Protein AF-A0A7Y4VHP0-F1 (afdb_monomer)

Radius of gyration: 12.23 Å; Cα contacts (8 Å, |Δi|>4): 147; chains: 1; bounding box: 24×28×31 Å

Foldseek 3Di:
DAAPVNVVVVLVVPPQWDWDDDPQWIFIDHPNDTQWIANNVQQKIKGADDPVVLVVVCVVPVPAKHQDPDPNSVRRTIIGRRVD

Mean predicted aligned error: 2.56 Å

Structure (mmCIF, N/CA/C/O backbone):
data_AF-A0A7Y4VHP0-F1
#
_entry.id   AF-A0A7Y4VHP0-F1
#
loop_
_atom_site.group_PDB
_atom_site.id
_atom_site.type_symbol
_atom_site.label_atom_id
_atom_site.label_alt_id
_atom_site.label_comp_id
_atom_site.label_asym_id
_atom_site.label_entity_id
_atom_site.label_seq_id
_atom_site.pdbx_PDB_ins_code
_atom_site.Cartn_x
_atom_site.Cartn_y
_atom_site.Cartn_z
_atom_site.occupancy
_atom_site.B_iso_or_equiv
_atom_site.auth_seq_id
_atom_site.auth_comp_id
_atom_site.auth_asym_id
_atom_site.auth_atom_id
_atom_site.pdbx_PDB_model_num
ATOM 1 N N . MET A 1 1 ? -3.222 6.997 -14.632 1.00 83.12 1 MET A N 1
ATOM 2 C CA . MET A 1 1 ? -2.172 7.847 -14.018 1.00 83.12 1 MET A CA 1
ATOM 3 C C . MET A 1 1 ? -2.671 8.636 -12.811 1.00 83.12 1 MET A C 1
ATOM 5 O O . MET A 1 1 ? -3.344 9.653 -12.958 1.00 83.12 1 MET A O 1
ATOM 9 N N . ILE A 1 2 ? -2.304 8.191 -11.611 1.00 89.81 2 ILE A N 1
ATOM 10 C CA . ILE A 1 2 ? -2.524 8.899 -10.345 1.00 89.81 2 ILE A CA 1
ATOM 11 C C . ILE A 1 2 ? -1.182 9.446 -9.852 1.00 89.81 2 ILE A C 1
ATOM 13 O O . ILE A 1 2 ? -0.189 8.729 -9.794 1.00 89.81 2 ILE A O 1
ATOM 17 N N . LYS A 1 3 ? -1.128 10.726 -9.471 1.00 94.94 3 LYS A N 1
ATOM 18 C CA . LYS A 1 3 ? 0.096 11.300 -8.893 1.00 94.94 3 LYS A CA 1
ATOM 19 C C . LYS A 1 3 ? 0.327 10.733 -7.492 1.00 94.94 3 LYS A C 1
ATOM 21 O O . LYS A 1 3 ? -0.613 10.575 -6.715 1.00 94.94 3 LYS A O 1
ATOM 26 N N . THR A 1 4 ? 1.587 10.540 -7.115 1.00 96.12 4 THR A N 1
ATOM 27 C CA . THR A 1 4 ? 1.981 10.120 -5.757 1.00 96.12 4 THR A CA 1
ATOM 28 C C . THR A 1 4 ? 1.409 11.036 -4.664 1.00 96.12 4 THR A C 1
ATOM 30 O O . THR A 1 4 ? 0.998 10.555 -3.609 1.00 96.12 4 THR A O 1
ATOM 33 N N . LYS A 1 5 ? 1.295 12.348 -4.935 1.00 96.50 5 LYS A N 1
ATOM 34 C CA . LYS A 1 5 ? 0.619 13.327 -4.062 1.00 96.50 5 LYS A CA 1
ATOM 35 C C . LYS A 1 5 ? -0.856 12.985 -3.836 1.00 96.50 5 LYS A C 1
ATOM 37 O O . LYS A 1 5 ? -1.297 12.970 -2.696 1.00 96.50 5 LYS A O 1
ATOM 42 N N . THR A 1 6 ? -1.583 12.650 -4.899 1.00 97.75 6 THR A N 1
ATOM 43 C CA . THR A 1 6 ? -3.001 12.274 -4.826 1.00 97.75 6 THR A CA 1
ATOM 44 C C . THR A 1 6 ? -3.187 10.986 -4.031 1.00 97.75 6 THR A C 1
ATOM 46 O O . THR A 1 6 ? -4.068 10.914 -3.182 1.00 97.75 6 THR A O 1
ATOM 49 N N . PHE A 1 7 ? -2.321 9.985 -4.231 1.00 97.88 7 PHE A N 1
ATOM 50 C CA . PHE A 1 7 ? -2.350 8.773 -3.407 1.00 97.88 7 PHE A CA 1
ATOM 51 C C . PHE A 1 7 ? -2.141 9.091 -1.920 1.00 97.88 7 PHE A C 1
ATOM 53 O O . PHE A 1 7 ? -2.882 8.598 -1.073 1.00 97.88 7 PHE A O 1
ATOM 60 N N . ARG A 1 8 ? -1.157 9.941 -1.602 1.00 98.06 8 ARG A N 1
ATOM 61 C CA . ARG A 1 8 ? -0.881 10.386 -0.230 1.00 98.06 8 ARG A CA 1
ATOM 62 C C . ARG A 1 8 ? -2.084 11.101 0.391 1.00 98.06 8 ARG A C 1
ATOM 64 O O . ARG A 1 8 ? -2.438 10.792 1.522 1.00 98.06 8 ARG A O 1
ATOM 71 N N . GLU A 1 9 ? -2.727 12.007 -0.344 1.00 98.25 9 GLU A N 1
ATOM 72 C CA . GLU A 1 9 ? -3.933 12.719 0.106 1.00 98.25 9 GLU A CA 1
ATOM 73 C C . GLU A 1 9 ? -5.081 11.746 0.419 1.00 98.25 9 GLU A C 1
ATOM 75 O O . GLU A 1 9 ? -5.694 11.845 1.480 1.00 98.25 9 GLU A O 1
ATOM 80 N N . ILE A 1 10 ? -5.320 10.752 -0.444 1.00 98.06 10 ILE A N 1
ATOM 81 C CA . ILE A 1 10 ? -6.336 9.709 -0.222 1.00 98.06 10 ILE A CA 1
ATOM 82 C C . ILE A 1 10 ? -5.985 8.835 0.989 1.00 98.06 10 ILE A C 1
ATOM 84 O O . ILE A 1 10 ? -6.845 8.522 1.806 1.00 98.06 10 ILE A O 1
ATOM 88 N N . ALA A 1 11 ? -4.725 8.429 1.137 1.00 98.06 11 ALA A N 1
ATOM 89 C CA . ALA A 1 11 ? -4.312 7.605 2.268 1.00 98.06 11 ALA A CA 1
ATOM 90 C C . ALA A 1 11 ? -4.431 8.361 3.605 1.00 98.06 11 ALA A C 1
ATOM 92 O O . ALA A 1 11 ? -4.765 7.759 4.625 1.00 98.06 11 ALA A O 1
ATOM 93 N N . LEU A 1 12 ? -4.186 9.673 3.612 1.00 98.38 12 LEU A N 1
ATOM 94 C CA . LEU A 1 12 ? -4.304 10.524 4.800 1.00 98.38 12 LEU A CA 1
ATOM 95 C C . LEU A 1 12 ? -5.740 10.968 5.107 1.00 98.38 12 LEU A C 1
ATOM 97 O O . LEU A 1 12 ? -5.999 11.372 6.236 1.00 98.38 12 LEU A O 1
ATOM 101 N N . SER A 1 13 ? -6.679 10.864 4.161 1.00 98.06 13 SER A N 1
ATOM 102 C CA . SER A 1 13 ? -8.092 11.181 4.417 1.00 98.06 13 SER A CA 1
ATOM 103 C C . SER A 1 13 ? -8.818 10.104 5.231 1.00 98.06 13 SER A C 1
ATOM 105 O O . SER A 1 13 ? -9.897 10.355 5.769 1.00 98.06 13 SER A O 1
ATOM 107 N N . MET A 1 14 ? -8.226 8.911 5.360 1.00 96.44 14 MET A N 1
ATO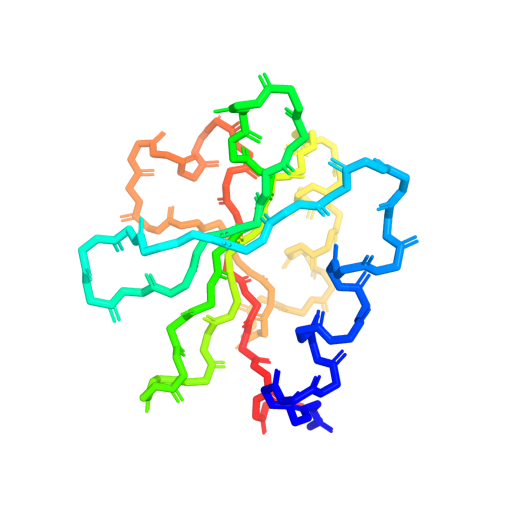M 108 C CA . MET A 1 14 ? -8.763 7.843 6.199 1.00 96.44 14 MET A CA 1
ATOM 109 C C . MET A 1 14 ? -8.730 8.248 7.685 1.00 96.44 14 MET A C 1
ATOM 111 O O . MET A 1 14 ? -7.717 8.780 8.151 1.00 96.44 14 MET A O 1
ATOM 115 N N . PRO A 1 15 ? -9.789 7.967 8.470 1.00 97.56 15 PRO A N 1
ATOM 116 C CA . PRO A 1 15 ? -9.843 8.346 9.879 1.00 97.56 15 PRO A CA 1
ATOM 117 C C . PRO A 1 15 ? -8.642 7.827 10.677 1.00 97.56 15 PRO A C 1
ATOM 119 O O . PRO A 1 15 ? -8.324 6.637 10.641 1.00 97.56 15 PRO A O 1
ATOM 122 N N . ASN A 1 16 ? -8.000 8.718 11.439 1.00 97.31 16 ASN A N 1
ATOM 123 C CA . ASN A 1 16 ? -6.824 8.419 12.269 1.00 97.31 16 ASN A CA 1
ATOM 124 C C . ASN A 1 16 ? -5.597 7.910 11.486 1.00 97.31 16 ASN A C 1
ATOM 126 O O . ASN A 1 16 ? -4.718 7.262 12.065 1.00 97.31 16 ASN A O 1
ATOM 130 N N . SER A 1 17 ? -5.535 8.177 10.180 1.00 98.38 17 SER A N 1
ATOM 131 C CA . SER A 1 17 ? -4.383 7.836 9.351 1.00 98.38 17 SER A CA 1
ATOM 132 C C . SER A 1 17 ? -3.197 8.751 9.643 1.00 98.38 17 SER A C 1
ATOM 134 O O . SER A 1 17 ? -3.337 9.962 9.796 1.00 98.38 17 SER A O 1
ATOM 136 N N . THR A 1 18 ? -2.007 8.164 9.711 1.00 98.44 18 THR A N 1
ATOM 137 C CA . THR A 1 18 ? -0.738 8.876 9.902 1.00 98.44 18 THR A CA 1
ATOM 138 C C . THR A 1 18 ? 0.283 8.406 8.875 1.00 98.44 18 THR A C 1
ATOM 140 O O . THR A 1 18 ? 0.346 7.214 8.561 1.00 98.44 18 THR A O 1
ATOM 143 N N . GLU A 1 19 ? 1.093 9.333 8.361 1.00 98.38 19 GLU A N 1
ATOM 144 C CA . GLU A 1 19 ? 2.251 9.020 7.519 1.00 98.38 19 GLU A CA 1
ATOM 145 C C . GLU A 1 19 ? 3.506 8.890 8.388 1.00 98.38 19 GLU A C 1
ATOM 147 O O . GLU A 1 19 ? 3.796 9.740 9.228 1.00 98.38 19 GLU A O 1
ATOM 152 N N . MET A 1 20 ? 4.261 7.812 8.187 1.00 98.06 20 MET A N 1
ATOM 153 C CA . MET A 1 20 ? 5.537 7.567 8.856 1.00 98.06 20 MET A CA 1
ATOM 154 C C . MET A 1 20 ? 6.547 6.935 7.895 1.00 98.06 20 MET A C 1
ATOM 156 O O . MET A 1 20 ? 6.143 6.144 7.032 1.00 98.06 20 MET A O 1
ATOM 160 N N . PRO A 1 21 ? 7.858 7.161 8.088 1.00 97.25 21 PRO A N 1
ATOM 161 C CA . PRO A 1 21 ? 8.893 6.430 7.366 1.00 97.25 21 PRO A CA 1
ATOM 162 C C . PRO A 1 21 ? 8.783 4.908 7.558 1.00 97.25 21 PRO A C 1
ATOM 164 O O . PRO A 1 21 ? 8.467 4.407 8.644 1.00 97.25 21 PRO A O 1
ATOM 167 N N . HIS A 1 22 ? 9.055 4.161 6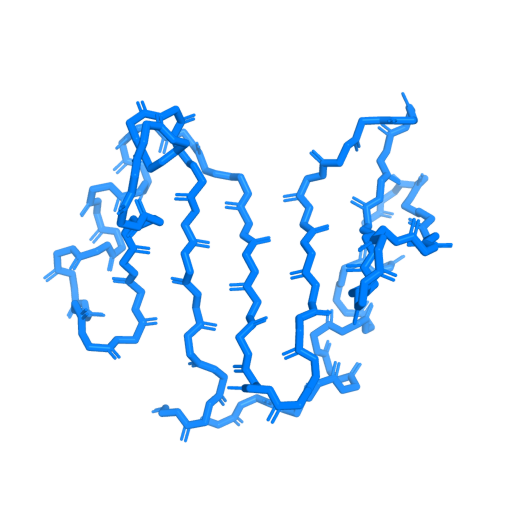.492 1.00 95.00 22 HIS A N 1
ATOM 168 C CA . HIS A 1 22 ? 9.201 2.710 6.487 1.00 95.00 22 HIS A CA 1
ATOM 169 C C . HIS A 1 22 ? 10.288 2.329 5.480 1.00 95.00 22 HIS A C 1
ATOM 171 O O . HIS A 1 22 ? 10.011 2.133 4.297 1.00 95.00 22 HIS A O 1
ATOM 177 N N . PHE A 1 23 ? 11.528 2.253 5.972 1.00 91.75 23 PHE A N 1
ATOM 178 C CA . PHE A 1 23 ? 12.732 2.140 5.145 1.00 91.75 23 PHE A CA 1
ATOM 179 C C . PHE A 1 23 ? 12.809 3.283 4.116 1.00 91.75 23 PHE A C 1
ATOM 181 O O . PHE A 1 23 ? 12.724 4.447 4.495 1.00 91.75 23 PHE A O 1
ATOM 188 N N . ASP A 1 24 ? 12.930 2.950 2.833 1.00 90.50 24 ASP A N 1
ATOM 189 C CA . ASP A 1 24 ? 12.968 3.838 1.667 1.00 90.50 24 ASP A CA 1
ATOM 190 C C . ASP A 1 24 ? 11.582 4.370 1.244 1.00 90.50 24 ASP A C 1
ATOM 192 O O . ASP A 1 24 ? 11.446 5.028 0.214 1.00 90.50 24 ASP A O 1
ATOM 196 N N . LYS A 1 25 ? 10.518 4.057 1.996 1.00 95.06 25 LYS A N 1
ATOM 197 C CA . LYS A 1 25 ? 9.124 4.310 1.597 1.00 95.06 25 LYS A CA 1
ATOM 198 C C . LYS A 1 25 ? 8.365 5.096 2.653 1.00 95.06 25 LYS A C 1
ATOM 200 O O . LYS A 1 25 ? 8.648 5.020 3.849 1.00 95.06 25 LYS A O 1
ATOM 205 N N . ALA A 1 26 ? 7.311 5.776 2.214 1.00 98.06 26 ALA A N 1
ATOM 206 C CA . ALA A 1 26 ? 6.278 6.260 3.120 1.00 98.06 26 ALA A CA 1
ATOM 207 C C . ALA A 1 26 ? 5.334 5.107 3.491 1.00 98.06 26 ALA A C 1
ATOM 209 O O . ALA A 1 26 ? 4.958 4.301 2.637 1.00 98.06 26 ALA A O 1
ATOM 210 N N . SER A 1 27 ? 4.92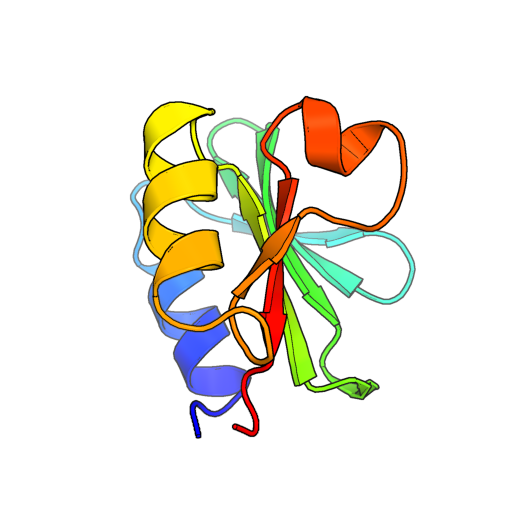9 5.034 4.756 1.00 98.44 27 SER A N 1
ATOM 211 C CA . SER A 1 27 ? 3.890 4.123 5.241 1.00 98.44 27 SER A CA 1
ATOM 212 C C . SER A 1 27 ? 2.727 4.901 5.831 1.00 98.44 27 SER A C 1
ATOM 214 O O . SER A 1 27 ? 2.937 5.870 6.553 1.00 98.44 27 SER A O 1
ATOM 216 N N . PHE A 1 28 ? 1.515 4.431 5.561 1.00 98.62 28 PHE A N 1
ATOM 217 C CA . PHE A 1 28 ? 0.269 4.987 6.068 1.00 98.62 28 PHE A CA 1
ATOM 218 C C . PHE A 1 28 ? -0.345 4.004 7.054 1.00 98.62 28 PHE A C 1
ATOM 220 O O . PHE A 1 28 ? -0.438 2.797 6.782 1.00 98.62 28 PHE A O 1
ATOM 227 N N . ARG A 1 29 ? -0.693 4.511 8.238 1.00 98.56 29 ARG A N 1
ATOM 228 C CA . ARG A 1 29 ? -1.004 3.680 9.401 1.00 98.56 29 ARG A CA 1
ATOM 229 C C . ARG A 1 29 ? -2.248 4.154 10.124 1.00 98.56 29 ARG A C 1
ATOM 231 O O . ARG A 1 29 ? -2.395 5.347 10.357 1.00 98.56 29 ARG A O 1
ATOM 238 N N . VAL A 1 30 ? -3.046 3.198 10.592 1.00 98.06 30 VAL A N 1
ATOM 239 C CA . VAL A 1 30 ? -4.124 3.412 11.56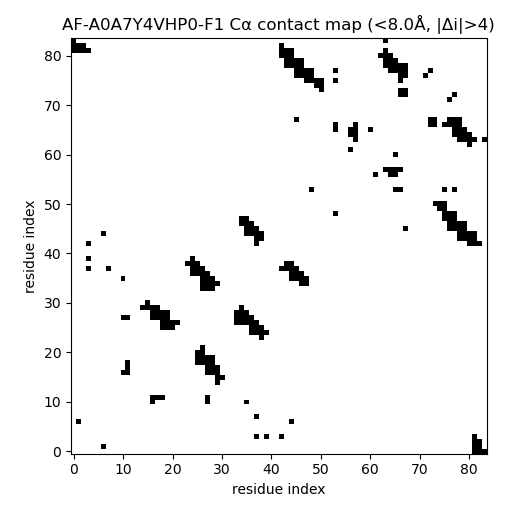8 1.00 98.06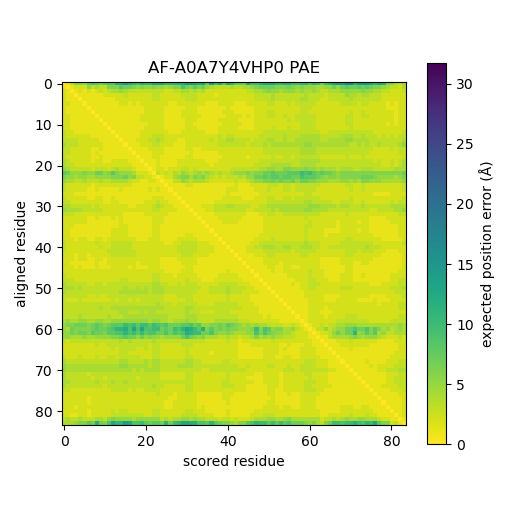 30 VAL A CA 1
ATOM 240 C C . VAL A 1 30 ? -3.808 2.564 12.794 1.00 98.06 30 VAL A C 1
ATOM 242 O O . VAL A 1 30 ? -3.482 1.383 12.665 1.00 98.06 30 VAL A O 1
ATOM 245 N N . ASN A 1 31 ? -3.851 3.155 13.991 1.00 95.88 31 ASN A N 1
ATOM 246 C CA . ASN A 1 31 ? -3.520 2.463 15.246 1.00 95.88 31 ASN A CA 1
ATOM 247 C C . ASN A 1 31 ? -2.177 1.708 15.180 1.00 95.88 31 ASN A C 1
ATOM 249 O O . ASN A 1 31 ? -2.073 0.549 15.580 1.00 95.88 31 ASN A O 1
ATOM 253 N N . LYS A 1 32 ? -1.148 2.363 14.620 1.00 95.62 32 LYS A N 1
ATOM 254 C CA . LYS A 1 32 ? 0.211 1.825 14.395 1.00 95.62 32 LYS A CA 1
ATOM 255 C C . LYS A 1 32 ? 0.307 0.655 13.399 1.00 95.62 32 LYS A C 1
ATOM 257 O O . LYS A 1 32 ? 1.414 0.190 13.137 1.00 95.62 32 LYS A O 1
ATOM 262 N N . LYS A 1 33 ? -0.798 0.204 12.796 1.00 97.00 33 LYS A N 1
ATOM 263 C CA . LYS A 1 33 ? -0.817 -0.857 11.778 1.00 97.00 33 LYS A CA 1
ATOM 264 C C . LYS A 1 33 ? -0.761 -0.252 10.380 1.00 97.00 33 LYS A C 1
ATOM 266 O O . LYS A 1 33 ? -1.565 0.617 10.053 1.00 97.00 33 LYS A O 1
ATOM 271 N N . ILE A 1 34 ? 0.180 -0.716 9.559 1.00 98.06 34 ILE A N 1
ATOM 272 C CA . ILE A 1 34 ? 0.305 -0.293 8.158 1.00 98.06 34 ILE A CA 1
ATOM 273 C C . ILE A 1 34 ? -0.863 -0.877 7.361 1.00 98.06 34 ILE A C 1
ATOM 275 O O . ILE A 1 34 ? -1.079 -2.088 7.392 1.00 98.06 34 ILE A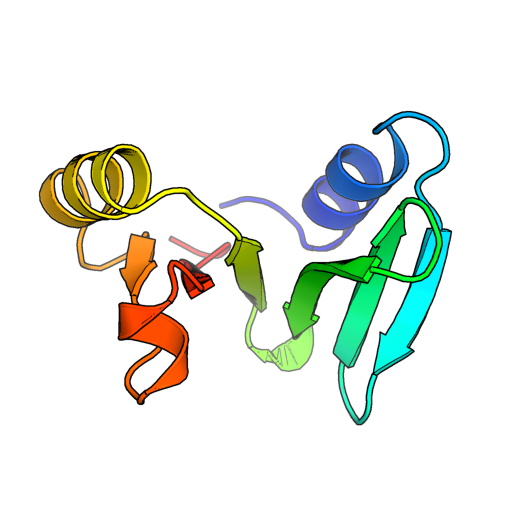 O 1
ATOM 279 N N . PHE A 1 35 ? -1.573 -0.027 6.623 1.00 98.12 35 PHE A N 1
ATOM 280 C CA . PHE A 1 35 ? -2.564 -0.458 5.631 1.00 98.12 35 PHE A CA 1
ATOM 281 C C . PHE A 1 35 ? -2.134 -0.114 4.199 1.00 98.12 35 PHE A C 1
ATOM 283 O O . PHE A 1 35 ? -2.582 -0.764 3.256 1.00 98.12 35 PHE A O 1
ATOM 290 N N . ALA A 1 36 ? -1.232 0.861 4.035 1.00 98.44 36 ALA A N 1
ATOM 291 C CA . ALA A 1 36 ? -0.666 1.225 2.747 1.00 98.44 36 ALA A CA 1
ATOM 292 C C . ALA A 1 36 ? 0.798 1.684 2.853 1.00 98.44 36 ALA A C 1
ATOM 294 O O . ALA A 1 36 ? 1.236 2.198 3.880 1.00 98.44 36 ALA A O 1
ATOM 295 N N . THR A 1 37 ? 1.557 1.532 1.771 1.00 98.38 37 THR A N 1
ATOM 296 C CA . THR A 1 37 ? 2.883 2.136 1.585 1.00 98.38 37 THR A CA 1
ATOM 297 C C . THR A 1 37 ? 2.991 2.750 0.196 1.00 98.38 37 THR A C 1
ATOM 299 O O . THR A 1 37 ? 2.290 2.331 -0.725 1.00 98.38 37 THR A O 1
ATOM 302 N N . LEU A 1 38 ? 3.874 3.731 0.043 1.00 98.44 38 LEU A N 1
ATOM 303 C CA . LEU A 1 38 ? 4.140 4.407 -1.220 1.00 98.44 38 LEU A CA 1
ATOM 304 C C . LEU A 1 38 ? 5.648 4.427 -1.480 1.00 98.44 38 LEU A C 1
ATOM 306 O O . LEU A 1 38 ? 6.399 5.088 -0.760 1.00 98.44 38 LEU A O 1
ATOM 310 N N . ASN A 1 39 ? 6.080 3.729 -2.533 1.00 97.38 39 ASN A N 1
ATOM 311 C CA . ASN A 1 39 ? 7.397 3.925 -3.128 1.00 97.38 39 ASN A CA 1
ATOM 312 C C . ASN A 1 39 ? 7.240 4.957 -4.255 1.00 97.38 39 ASN A C 1
ATOM 314 O O . ASN A 1 39 ? 6.748 4.640 -5.340 1.00 97.38 39 ASN A O 1
ATOM 318 N N . SER A 1 40 ? 7.609 6.206 -3.963 1.00 95.50 40 SER A N 1
ATOM 319 C CA . SER A 1 40 ? 7.426 7.319 -4.905 1.00 95.50 40 SER A CA 1
ATOM 320 C C . SER A 1 40 ? 8.391 7.245 -6.089 1.00 95.50 40 SER A C 1
ATOM 322 O O . SER A 1 40 ? 8.005 7.620 -7.187 1.00 95.50 40 SER A O 1
ATOM 324 N N . GLU A 1 41 ? 9.600 6.709 -5.895 1.00 94.88 41 GLU A N 1
ATOM 325 C CA . GLU A 1 41 ? 10.598 6.545 -6.964 1.00 94.88 41 GLU A CA 1
ATOM 326 C C . GLU A 1 41 ? 10.113 5.595 -8.062 1.00 94.88 41 GLU A C 1
ATOM 328 O O . GLU A 1 41 ? 10.346 5.820 -9.246 1.00 94.88 41 GLU A O 1
ATOM 333 N N . ARG A 1 42 ? 9.397 4.538 -7.668 1.00 95.50 42 ARG A N 1
ATOM 334 C CA . ARG A 1 42 ? 8.855 3.527 -8.582 1.00 95.50 42 ARG A CA 1
ATOM 335 C C . ARG A 1 42 ? 7.411 3.794 -8.992 1.00 95.50 42 ARG A C 1
ATOM 337 O O . ARG A 1 42 ? 6.881 3.038 -9.793 1.00 95.50 42 ARG A O 1
ATOM 344 N N . ASN A 1 43 ? 6.768 4.825 -8.439 1.00 96.62 43 ASN A N 1
ATOM 345 C CA . ASN A 1 43 ? 5.331 5.078 -8.583 1.00 96.62 43 ASN A CA 1
ATOM 346 C C . ASN A 1 43 ? 4.461 3.853 -8.244 1.00 96.62 43 ASN A C 1
ATOM 348 O O . ASN A 1 43 ? 3.449 3.595 -8.892 1.00 96.62 43 ASN A O 1
ATOM 352 N N . ILE A 1 44 ? 4.854 3.098 -7.215 1.00 97.25 44 ILE A N 1
ATOM 353 C CA . ILE A 1 44 ? 4.115 1.920 -6.753 1.00 97.25 44 ILE A CA 1
ATOM 354 C C . ILE A 1 44 ? 3.521 2.214 -5.381 1.00 97.25 44 ILE A C 1
ATOM 356 O O . ILE A 1 44 ? 4.244 2.438 -4.402 1.00 97.25 44 ILE A O 1
ATOM 360 N N . ALA A 1 45 ? 2.197 2.141 -5.297 1.00 98.00 45 ALA A N 1
ATOM 361 C CA . ALA A 1 45 ? 1.500 1.997 -4.031 1.00 98.00 45 ALA A CA 1
ATOM 362 C C . ALA A 1 45 ? 1.391 0.511 -3.672 1.00 98.00 45 ALA A C 1
ATOM 364 O O . ALA A 1 45 ? 1.218 -0.341 -4.539 1.00 98.00 45 ALA A O 1
ATOM 365 N N . THR A 1 46 ? 1.482 0.182 -2.387 1.00 98.25 46 THR A N 1
ATOM 366 C CA . THR A 1 46 ? 1.156 -1.162 -1.895 1.00 98.25 46 THR A CA 1
ATOM 367 C C . THR A 1 46 ? 0.088 -1.046 -0.832 1.00 98.25 46 THR A C 1
ATOM 369 O O . THR A 1 46 ? 0.323 -0.373 0.167 1.00 98.25 46 THR A O 1
ATOM 372 N N . ILE A 1 47 ? -1.052 -1.701 -1.018 1.00 98.06 47 ILE A N 1
ATOM 373 C CA . ILE A 1 47 ? -2.178 -1.653 -0.081 1.00 98.06 47 ILE A CA 1
ATOM 374 C C . ILE A 1 47 ? -2.514 -3.041 0.450 1.00 98.06 47 ILE A C 1
ATOM 376 O O . ILE A 1 47 ? -2.189 -4.060 -0.168 1.00 98.06 47 ILE A O 1
ATOM 380 N N . LYS A 1 48 ? -3.170 -3.080 1.607 1.00 98.00 48 LYS A N 1
ATOM 381 C CA . LYS A 1 48 ? -3.737 -4.300 2.163 1.00 98.00 48 LYS A CA 1
ATOM 382 C C . LYS A 1 48 ? -5.176 -4.474 1.684 1.00 98.00 48 LYS A C 1
ATOM 384 O O . LYS A 1 48 ? -6.028 -3.652 1.996 1.00 98.00 48 LYS A O 1
ATOM 389 N N . LEU A 1 49 ? -5.435 -5.571 0.986 1.00 97.25 49 LEU A N 1
ATOM 390 C CA . LEU A 1 49 ? -6.772 -6.023 0.610 1.00 97.25 49 LEU A CA 1
ATOM 391 C C . LEU A 1 49 ? -7.086 -7.34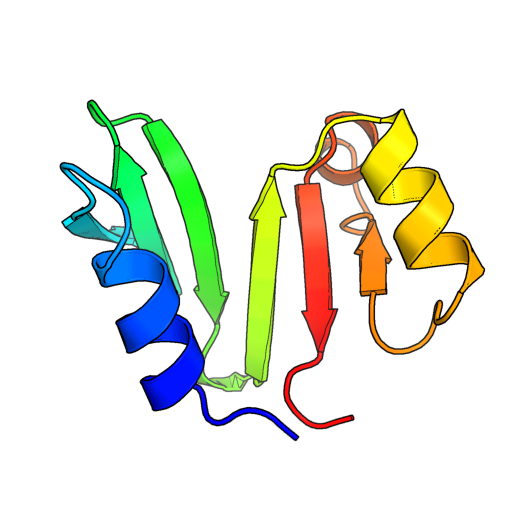7 1.309 1.00 97.25 49 LEU A C 1
ATOM 393 O O . LEU A 1 49 ? -6.179 -8.062 1.749 1.00 97.25 49 LEU A O 1
ATOM 397 N N . ASN A 1 50 ? -8.371 -7.684 1.410 1.00 96.94 50 ASN A N 1
ATOM 398 C CA . ASN A 1 50 ? -8.750 -9.066 1.683 1.00 96.94 50 ASN A CA 1
ATOM 399 C C . ASN A 1 50 ? -8.495 -9.928 0.425 1.00 96.94 50 ASN A C 1
ATOM 401 O O . ASN A 1 50 ? -8.251 -9.411 -0.666 1.00 96.94 50 ASN A O 1
ATOM 405 N N . ALA A 1 51 ? -8.522 -11.252 0.583 1.00 94.56 51 ALA A N 1
ATOM 406 C CA . ALA A 1 51 ? -8.191 -12.173 -0.503 1.00 94.56 51 ALA A CA 1
ATOM 407 C C . ALA A 1 51 ? -9.173 -12.099 -1.688 1.00 94.56 51 ALA A C 1
ATOM 409 O O . ALA A 1 51 ? -8.758 -12.280 -2.832 1.00 94.56 51 ALA A O 1
ATOM 410 N N . VAL A 1 52 ? -10.454 -11.822 -1.421 1.00 96.00 52 VAL A N 1
ATOM 411 C CA . VAL A 1 52 ? -11.493 -11.724 -2.455 1.00 96.00 52 VAL A CA 1
ATOM 412 C C . VAL A 1 52 ? -11.246 -10.490 -3.316 1.00 96.00 52 VAL A C 1
ATOM 414 O O . VAL A 1 52 ? -11.091 -10.619 -4.527 1.00 96.00 52 VAL A O 1
ATOM 417 N N . ASP A 1 53 ? -11.099 -9.323 -2.693 1.00 96.81 53 ASP A N 1
ATOM 418 C CA . ASP A 1 53 ? -10.846 -8.059 -3.385 1.00 96.81 53 ASP A CA 1
ATOM 419 C C . ASP A 1 53 ? -9.529 -8.104 -4.155 1.00 96.81 53 ASP A C 1
ATOM 421 O O . ASP A 1 53 ? -9.475 -7.697 -5.313 1.00 96.81 53 ASP A O 1
ATOM 425 N N . GLN A 1 54 ? -8.465 -8.647 -3.552 1.00 97.31 54 GLN A N 1
ATOM 426 C CA . GLN A 1 54 ? -7.186 -8.801 -4.242 1.00 97.31 54 GLN A CA 1
ATOM 427 C C . GLN A 1 54 ? -7.338 -9.625 -5.527 1.00 97.31 54 GLN A C 1
ATOM 429 O O . GLN A 1 54 ? -6.788 -9.234 -6.554 1.00 97.31 54 GLN A O 1
ATOM 434 N N . ASN A 1 55 ? -8.076 -10.739 -5.485 1.00 94.94 55 ASN A N 1
ATOM 435 C CA . ASN A 1 55 ? -8.304 -11.581 -6.658 1.00 94.94 55 ASN A CA 1
ATOM 436 C C . ASN A 1 55 ? -9.138 -10.849 -7.720 1.00 94.94 55 ASN A C 1
ATOM 438 O O . ASN A 1 55 ? -8.741 -10.782 -8.882 1.00 94.94 55 ASN A O 1
ATOM 442 N N . VAL A 1 56 ? -10.247 -10.224 -7.310 1.00 95.81 56 VAL A N 1
ATOM 443 C CA . VAL A 1 56 ? -11.118 -9.462 -8.214 1.00 95.81 56 VAL A CA 1
ATOM 444 C C . VAL A 1 56 ? -10.325 -8.360 -8.916 1.00 95.81 56 VAL A C 1
ATOM 446 O O . VAL A 1 56 ? -10.269 -8.343 -10.145 1.00 95.81 56 VAL A O 1
ATOM 449 N N . PHE A 1 57 ? -9.637 -7.486 -8.178 1.00 95.38 57 PHE A N 1
ATOM 450 C CA .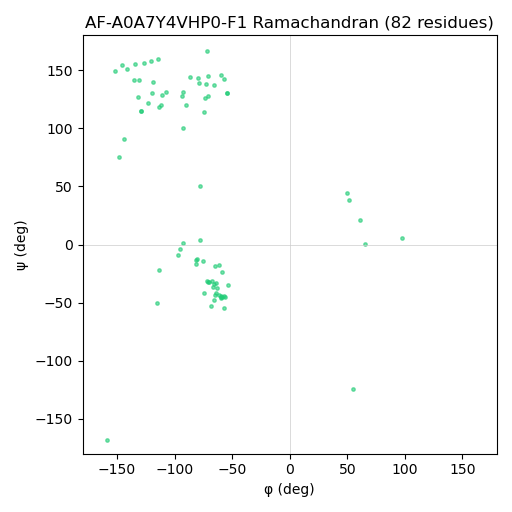 PHE A 1 57 ? -8.901 -6.379 -8.790 1.00 95.38 57 PHE A CA 1
ATOM 451 C C . PHE A 1 57 ? -7.708 -6.843 -9.635 1.00 95.38 57 PHE A C 1
ATOM 453 O O . PHE A 1 57 ? -7.468 -6.271 -10.700 1.00 95.38 57 PHE A O 1
ATOM 460 N N . ALA A 1 58 ? -6.996 -7.894 -9.214 1.00 94.75 58 ALA A N 1
ATOM 461 C CA . ALA A 1 58 ? -5.894 -8.447 -10.000 1.00 94.75 58 ALA A CA 1
ATOM 462 C C . ALA A 1 58 ? -6.367 -9.100 -11.309 1.00 94.75 58 ALA A C 1
ATOM 464 O O . ALA A 1 58 ? -5.649 -9.055 -12.304 1.00 94.75 58 ALA A O 1
ATOM 465 N N . SER A 1 59 ? -7.577 -9.671 -11.333 1.00 93.69 59 SER A N 1
ATOM 466 C CA . SER A 1 59 ? -8.151 -10.265 -12.547 1.00 93.69 59 SER A CA 1
ATOM 467 C C . SER A 1 59 ? -8.557 -9.222 -13.593 1.00 93.69 59 SER A C 1
ATOM 469 O O . SER A 1 59 ? -8.450 -9.480 -14.789 1.00 93.69 59 SER A O 1
ATOM 471 N N . VAL A 1 60 ? -8.980 -8.031 -13.152 1.00 91.25 60 VAL A N 1
ATOM 472 C CA . VAL A 1 60 ? -9.446 -6.956 -14.042 1.00 91.25 60 VAL A CA 1
ATOM 473 C C . VAL A 1 60 ? -8.283 -6.287 -14.767 1.00 91.25 60 VAL A C 1
ATOM 475 O O . VAL A 1 60 ? -8.401 -5.974 -15.951 1.00 91.25 60 VAL A O 1
ATOM 478 N N . ASN A 1 61 ? -7.166 -6.031 -14.077 1.00 84.94 61 ASN A N 1
ATOM 479 C CA . ASN A 1 61 ? -6.035 -5.336 -14.687 1.00 84.94 61 ASN A CA 1
ATOM 480 C C . ASN A 1 61 ? -4.674 -5.790 -14.123 1.00 84.94 61 ASN A C 1
ATOM 482 O O . ASN A 1 61 ? -4.044 -5.054 -13.356 1.00 84.94 61 ASN A O 1
ATOM 486 N N . PRO A 1 62 ? -4.182 -6.981 -14.515 1.00 86.00 62 PRO A N 1
ATOM 487 C CA . PRO A 1 62 ? -2.993 -7.604 -13.922 1.00 86.00 62 PRO A CA 1
ATOM 488 C C . PRO A 1 62 ? -1.687 -6.828 -14.163 1.00 86.00 62 PRO A C 1
ATOM 490 O O . PRO A 1 62 ? -0.704 -7.040 -13.457 1.00 86.00 62 PRO A O 1
ATOM 493 N N . GLY A 1 63 ? -1.656 -5.919 -15.145 1.00 90.69 63 GLY A N 1
ATOM 494 C CA . GLY A 1 63 ? -0.506 -5.044 -15.406 1.00 90.69 63 GLY A CA 1
ATOM 495 C C . GLY A 1 63 ? -0.434 -3.807 -14.501 1.00 90.69 63 GLY A C 1
ATOM 496 O O . GLY A 1 63 ? 0.604 -3.138 -14.479 1.00 90.69 63 GLY A O 1
ATOM 497 N N . ILE A 1 64 ? -1.522 -3.509 -13.780 1.00 95.44 64 ILE A N 1
ATOM 498 C CA . ILE A 1 64 ? -1.664 -2.344 -12.896 1.00 95.44 64 ILE A CA 1
ATOM 499 C C . ILE A 1 64 ? -1.808 -2.791 -11.446 1.00 95.44 64 ILE A C 1
ATOM 501 O O . ILE A 1 64 ? -1.079 -2.302 -10.588 1.00 95.44 64 ILE A O 1
ATOM 505 N N . ILE A 1 65 ? -2.725 -3.722 -11.176 1.00 96.88 65 ILE A N 1
ATOM 506 C CA . ILE A 1 65 ? -3.031 -4.223 -9.838 1.00 96.88 65 ILE A CA 1
ATOM 507 C C . ILE A 1 65 ? -2.623 -5.687 -9.771 1.00 96.88 65 ILE A C 1
ATOM 509 O O . ILE A 1 65 ? -3.142 -6.519 -10.508 1.00 96.88 65 ILE A O 1
ATOM 513 N N . TYR A 1 66 ? -1.685 -6.016 -8.890 1.00 97.12 66 TYR A N 1
ATOM 514 C CA . TYR A 1 66 ? -1.168 -7.377 -8.776 1.00 97.12 66 TYR A CA 1
ATOM 515 C C . TYR A 1 66 ? -0.684 -7.667 -7.354 1.00 97.12 66 TYR A C 1
ATOM 517 O O . TYR A 1 66 ? -0.234 -6.759 -6.650 1.00 97.12 66 TYR A O 1
ATOM 525 N N . PRO A 1 67 ? -0.771 -8.921 -6.879 1.00 97.75 67 PRO A N 1
ATOM 526 C CA . PRO A 1 67 ? -0.231 -9.281 -5.574 1.00 97.75 67 PRO A CA 1
ATOM 527 C C . PRO A 1 67 ? 1.274 -8.996 -5.521 1.00 97.75 67 PRO A C 1
ATOM 529 O O . PRO A 1 67 ? 1.990 -9.180 -6.506 1.00 97.75 67 PRO A O 1
ATOM 532 N N . VAL A 1 68 ? 1.776 -8.589 -4.351 1.00 97.25 68 VAL A N 1
ATOM 533 C CA . VAL A 1 68 ? 3.228 -8.472 -4.136 1.00 97.25 68 VAL A CA 1
ATOM 534 C C . VAL A 1 68 ? 3.879 -9.822 -4.481 1.00 97.25 68 VAL A C 1
ATOM 536 O O . VAL A 1 68 ? 3.413 -10.843 -3.966 1.00 97.25 68 VAL A O 1
ATOM 539 N N . PRO A 1 69 ? 4.948 -9.872 -5.301 1.00 95.38 69 PRO A N 1
ATOM 540 C CA . PRO A 1 69 ? 5.504 -11.120 -5.837 1.00 95.38 69 PRO A CA 1
ATOM 541 C C . PRO A 1 69 ? 6.359 -11.885 -4.805 1.00 95.38 69 PRO A C 1
ATOM 543 O O . PRO A 1 69 ? 7.509 -12.238 -5.047 1.00 95.38 69 PRO A O 1
ATOM 546 N N . ASN A 1 70 ? 5.819 -12.107 -3.605 1.00 95.75 70 ASN A N 1
ATOM 547 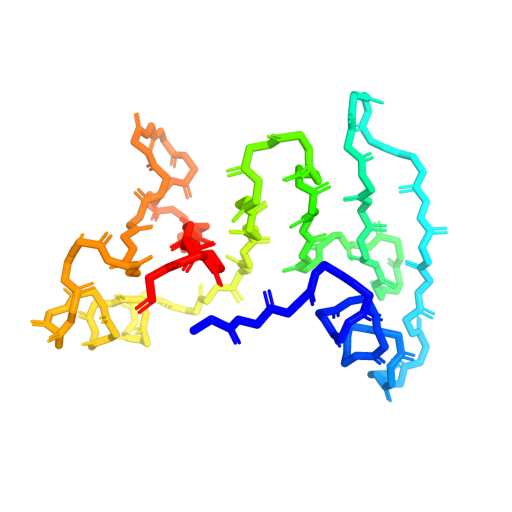C CA . ASN A 1 70 ? 6.419 -12.883 -2.522 1.00 95.75 70 ASN A CA 1
ATOM 548 C C . ASN A 1 70 ? 5.335 -13.362 -1.525 1.00 95.75 70 ASN A C 1
ATOM 550 O O . ASN A 1 70 ? 4.133 -13.273 -1.778 1.00 95.75 70 ASN A O 1
ATOM 554 N N . LYS A 1 71 ? 5.747 -13.875 -0.355 1.00 96.75 71 LYS A N 1
ATOM 555 C CA . LYS A 1 71 ? 4.826 -14.385 0.681 1.00 96.75 71 LYS A CA 1
ATOM 556 C C . LYS A 1 71 ? 3.824 -13.340 1.200 1.00 96.75 71 LYS A C 1
ATOM 558 O O . LYS A 1 71 ? 2.759 -13.733 1.665 1.00 96.75 71 LYS A O 1
ATOM 563 N N . TRP A 1 72 ? 4.119 -12.043 1.103 1.00 96.69 72 TRP A N 1
ATOM 564 C CA . TRP A 1 72 ? 3.192 -10.977 1.493 1.00 96.69 72 TRP A CA 1
ATOM 565 C C . TRP A 1 72 ? 1.998 -10.865 0.544 1.00 96.69 72 TRP A C 1
ATOM 567 O O . TRP A 1 72 ? 0.896 -10.569 1.006 1.00 96.69 72 TRP A O 1
ATOM 577 N N . GLY A 1 73 ? 2.184 -11.169 -0.746 1.00 97.12 73 GLY A N 1
ATOM 578 C CA . GLY A 1 73 ? 1.101 -11.212 -1.729 1.00 97.12 73 GLY A CA 1
ATOM 579 C C . GLY A 1 73 ? -0.009 -12.161 -1.301 1.00 97.12 73 GLY A C 1
ATOM 580 O O . GLY A 1 73 ? -1.166 -11.763 -1.253 1.00 97.12 73 GLY A O 1
ATOM 581 N N . LYS A 1 74 ? 0.370 -13.357 -0.828 1.00 95.69 74 LYS A N 1
ATOM 582 C CA . LYS A 1 74 ? -0.553 -14.368 -0.275 1.00 95.69 74 LYS A CA 1
ATOM 583 C C . LYS A 1 74 ? -1.318 -13.902 0.964 1.00 95.69 74 LYS A C 1
ATOM 585 O O . LYS A 1 74 ? -2.303 -14.521 1.343 1.00 95.69 74 LYS A O 1
ATOM 590 N N . GLN A 1 75 ? -0.853 -12.842 1.620 1.00 96.62 75 GLN A N 1
ATOM 591 C CA . GLN A 1 75 ? -1.537 -12.254 2.763 1.00 96.62 75 GLN A CA 1
ATOM 592 C C . GLN A 1 75 ? -2.474 -11.110 2.351 1.00 96.62 75 GLN A C 1
ATOM 594 O O . GLN A 1 75 ? -3.053 -10.501 3.241 1.00 96.62 75 GLN A O 1
ATOM 599 N N . GLY A 1 76 ? -2.607 -10.767 1.067 1.00 97.50 76 GLY A N 1
ATOM 600 C CA . GLY A 1 76 ? -3.445 -9.657 0.596 1.00 97.50 76 GLY A CA 1
ATOM 601 C C . GLY A 1 76 ? -2.694 -8.344 0.347 1.00 97.50 76 GLY A C 1
ATOM 602 O O . GLY A 1 76 ? -3.315 -7.320 0.060 1.00 97.50 76 GLY A O 1
ATOM 603 N N . TRP A 1 77 ? -1.361 -8.326 0.465 1.00 98.19 77 TRP A N 1
ATOM 604 C CA . TRP A 1 77 ? -0.589 -7.148 0.060 1.00 98.19 77 TRP A CA 1
ATOM 605 C C . TRP A 1 77 ? -0.528 -7.062 -1.460 1.00 98.19 77 TRP A C 1
ATOM 607 O O . TRP A 1 77 ? -0.122 -8.012 -2.130 1.00 98.19 77 TRP A O 1
ATOM 617 N N . THR A 1 78 ? -0.921 -5.914 -1.995 1.00 98.44 78 THR A N 1
ATOM 618 C CA . THR A 1 78 ? -1.194 -5.739 -3.423 1.00 98.44 78 THR A CA 1
ATOM 619 C C . THR A 1 78 ? -0.501 -4.486 -3.924 1.00 98.44 78 THR A C 1
ATOM 621 O O . THR A 1 78 ? -0.662 -3.422 -3.328 1.00 98.44 78 THR A O 1
ATOM 624 N N . HIS A 1 79 ? 0.280 -4.617 -4.990 1.00 97.94 79 HIS A N 1
ATOM 625 C CA . HIS A 1 79 ? 0.871 -3.504 -5.713 1.00 97.94 79 HIS A CA 1
ATOM 626 C C . HIS A 1 79 ? -0.149 -2.862 -6.649 1.00 97.94 79 HIS A C 1
ATOM 628 O O . HIS A 1 79 ? -0.964 -3.549 -7.260 1.00 97.94 79 HIS A O 1
ATOM 634 N N . ILE A 1 80 ? -0.063 -1.539 -6.750 1.00 97.44 80 ILE A N 1
ATOM 635 C CA . ILE A 1 80 ? -0.787 -0.712 -7.706 1.00 97.44 80 ILE A CA 1
ATOM 636 C C . ILE A 1 80 ? 0.246 0.182 -8.393 1.00 97.44 80 ILE A C 1
ATOM 638 O O . ILE A 1 80 ? 0.883 1.012 -7.736 1.00 97.44 80 ILE A O 1
ATOM 642 N N . ASP A 1 81 ? 0.424 -0.009 -9.696 1.00 96.88 81 ASP A N 1
ATOM 643 C CA . ASP A 1 81 ? 1.216 0.872 -10.554 1.00 96.88 81 ASP A CA 1
ATOM 644 C C . ASP A 1 81 ? 0.429 2.165 -10.805 1.00 96.88 81 ASP A C 1
ATOM 646 O O . ASP A 1 81 ? -0.636 2.153 -11.417 1.00 96.88 81 ASP A O 1
ATOM 650 N N . LEU A 1 82 ? 0.928 3.289 -10.293 1.00 95.81 82 LEU A N 1
ATOM 651 C CA . LEU A 1 82 ? 0.227 4.570 -10.369 1.00 95.81 82 LEU A CA 1
ATOM 652 C C . LEU A 1 82 ? 0.394 5.262 -11.733 1.00 95.81 82 LEU A C 1
ATOM 654 O O . LEU A 1 82 ? -0.311 6.236 -12.011 1.00 95.81 82 LEU A O 1
ATOM 658 N N . MET A 1 83 ? 1.318 4.792 -12.578 1.00 93.62 83 MET A N 1
ATOM 659 C CA . MET A 1 83 ? 1.655 5.410 -13.869 1.00 93.62 83 MET A CA 1
ATOM 660 C C . MET A 1 83 ? 0.944 4.778 -15.060 1.00 93.62 83 MET A C 1
ATOM 662 O O . MET A 1 83 ? 1.013 5.325 -16.159 1.00 93.62 83 MET A O 1
ATOM 666 N N . LYS A 1 84 ? 0.260 3.659 -14.859 1.00 84.25 84 LYS A N 1
ATOM 667 C CA . LYS A 1 84 ? -0.611 3.066 -15.872 1.00 84.25 84 LYS A CA 1
ATOM 668 C C . LYS A 1 84 ? -2.068 3.494 -15.662 1.00 84.25 84 LYS A C 1
ATOM 670 O O . LYS A 1 84 ? -2.880 3.220 -16.563 1.00 84.25 84 LYS A O 1
#

Secondary structure (DSSP, 8-state):
---HHHHHHHHHHSTT-EEEEETTEEEEEETTEEEEEEETTTTEEEEE--HHHHHHHHHH-TTTEEE-TTTTGGGTEEEEETT-

pLDDT: mean 96.01, std 3.2, range [83.12, 98.62]

Sequence (84 aa):
MIKTKTFREIALSMPNSTEMPHFDKASFRVNKKIFATLNSERNIATIKLNAVDQNVFASVNPGIIYPVPNKWGKQGWTHIDLMK

Solvent-accessible surface area (backbone atoms only — not comparable to full-atom values): 4581 Å² total; per-residue (Å²): 100,57,54,68,67,57,53,51,53,58,56,52,68,41,85,74,35,45,82,43,82,50,88,96,22,46,27,31,24,45,92,89,42,76,50,35,36,38,35,70,94,75,38,33,38,37,38,64,39,54,67,67,59,43,50,55,50,27,71,76,39,60,92,36,26,33,60,37,99,53,79,55,19,82,69,15,31,29,34,34,47,29,76,99

Nearest PDB structures (foldseek):
  2fki-assembly1_A  TM=7.271E-01  e=1.113E-02  Escherichia coli
  2oc6-assembly2_B  TM=5.859E-01  e=4.370E-01  Bacillus subtilis
  2i8d-assembly1_B  TM=6.266E-01  e=2.016E+00  Lacticaseibacillus casei
  6oyc-assembly4_A  TM=6.808E-01  e=2.144E+00  Streptococcus agalactiae 2603V/R
  6r82-assembly2_B  TM=6.192E-01  e=4.466E+00  Drosophila melanogaster